Protein AF-A0A4U1WP10-F1 (afdb_monomer)

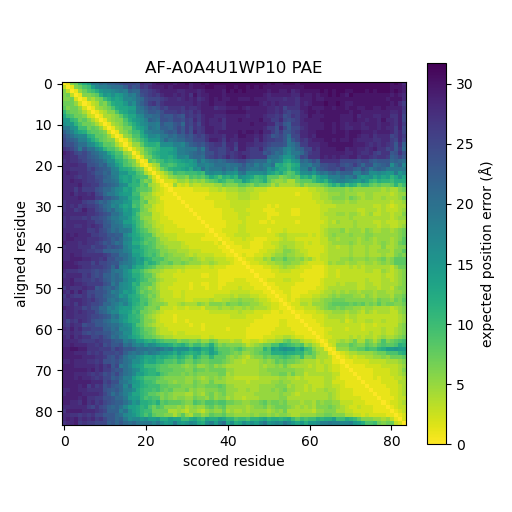Secondary structure (DSSP, 8-state):
--------------------HHHHHHHHHHHHHHHHTT-SEEETTEEEEEEEEETTEEEEEEEESS---HHHHHHHHHHHHH--

Radius of gyration: 24.21 Å; Cα contacts (8 Å, |Δi|>4): 80; chains: 1; bounding box: 51×44×70 Å

Mean predicted aligned error: 12.47 Å

Nearest PDB structures (foldseek):
  4ftf-assembly1_A  TM=8.738E-01  e=2.010E-03  Vibrio cholerae 569B
  6i2v-assembly1_A  TM=9.398E-01  e=5.190E-03  Vibrio vulnificus
  3dl2-assembly1_A  TM=4.567E-01  e=1.439E+00  Homo sapiens
  4irc-assembly1_F  TM=2.937E-01  e=9.599E+00  Escherichia coli K-12

Foldseek 3Di:
DDDDDDDDDPPPPPPPPPVPLVVLQVVLQVVQVVVQVCPQDDDDQKTWHHWDGDRNDIDIDIDGPDDDDVVVVVVVVVCVVVVD

Solvent-accessible surface area (backbone atoms only — not comparable to full-atom values): 5264 Å² total; per-residue (Å²): 136,86,83,81,81,82,80,82,82,79,77,78,77,77,74,64,81,72,77,56,65,69,62,44,23,57,52,19,45,52,52,17,50,60,55,42,74,55,56,72,36,81,59,88,65,33,29,40,67,47,46,42,50,57,65,68,38,67,52,76,42,69,48,66,80,61,96,68,68,60,68,66,48,52,53,54,50,51,51,62,65,71,78,106

Sequence (84 aa):
MLRTTVILFVSVMLNGCQISPIKSNGLADYRATVISSQLPQELGSITLVNAQSEGNSVTLVFIKKKTLNMDRLVEKVAVSFCDN

Structure (mmCIF, N/CA/C/O backbone):
data_AF-A0A4U1WP10-F1
#
_entry.id   AF-A0A4U1WP10-F1
#
loop_
_atom_site.group_PDB
_atom_site.id
_atom_site.type_symbol
_atom_site.label_atom_id
_atom_site.label_alt_id
_atom_site.label_comp_id
_atom_site.label_asym_id
_atom_site.label_entity_id
_atom_site.label_seq_id
_atom_site.pdbx_PDB_ins_code
_atom_site.Cartn_x
_atom_site.Cartn_y
_atom_site.Cartn_z
_atom_site.occupancy
_atom_site.B_iso_or_equiv
_atom_site.auth_seq_id
_atom_site.auth_comp_id
_atom_site.auth_asym_id
_atom_site.auth_atom_id
_atom_site.pdbx_PDB_model_num
ATOM 1 N N . MET A 1 1 ? 39.719 -33.509 -55.588 1.00 43.09 1 MET A N 1
ATOM 2 C CA . MET A 1 1 ? 39.165 -32.148 -55.407 1.00 43.09 1 MET A CA 1
ATOM 3 C C . MET A 1 1 ? 38.070 -32.217 -54.355 1.00 43.09 1 MET A C 1
ATOM 5 O O . MET A 1 1 ? 36.974 -32.666 -54.660 1.00 43.09 1 MET A O 1
ATOM 9 N N . LEU A 1 2 ? 38.391 -31.878 -53.107 1.00 44.59 2 LEU A N 1
ATOM 10 C CA . LEU A 1 2 ? 37.439 -31.916 -51.996 1.00 44.59 2 LEU A CA 1
ATOM 11 C C . LEU A 1 2 ? 36.713 -30.562 -51.955 1.00 44.59 2 LEU A C 1
ATOM 13 O O . LEU A 1 2 ? 37.350 -29.534 -51.734 1.00 44.59 2 LEU A O 1
ATOM 17 N N . ARG A 1 3 ? 35.412 -30.537 -52.266 1.00 53.19 3 ARG A N 1
ATOM 18 C CA . ARG A 1 3 ? 34.590 -29.320 -52.184 1.00 53.19 3 ARG A CA 1
ATOM 19 C C . ARG A 1 3 ? 34.225 -29.075 -50.721 1.00 53.19 3 ARG A C 1
ATOM 21 O O . ARG A 1 3 ? 33.369 -29.761 -50.175 1.00 53.19 3 ARG A O 1
ATOM 28 N N . THR A 1 4 ? 34.888 -28.108 -50.100 1.00 56.19 4 THR A N 1
ATOM 29 C CA . THR A 1 4 ? 34.593 -27.657 -48.738 1.00 56.19 4 THR A CA 1
ATOM 30 C C . THR A 1 4 ? 33.379 -26.730 -48.771 1.00 56.19 4 THR A C 1
ATOM 32 O O . THR A 1 4 ? 33.475 -25.585 -49.206 1.00 56.19 4 THR A O 1
ATOM 35 N N . THR A 1 5 ? 32.217 -27.227 -48.355 1.00 63.41 5 THR A N 1
ATOM 36 C CA . THR A 1 5 ? 30.994 -26.423 -48.237 1.00 63.41 5 THR A CA 1
ATOM 37 C C . THR A 1 5 ? 31.060 -25.607 -46.946 1.00 63.41 5 THR A C 1
ATOM 39 O O . THR A 1 5 ? 30.986 -26.166 -45.854 1.00 63.41 5 THR A O 1
ATOM 42 N N . VAL A 1 6 ? 31.229 -24.288 -47.055 1.00 63.44 6 VAL A N 1
ATOM 43 C CA . VAL A 1 6 ? 31.230 -23.374 -45.903 1.00 63.44 6 VAL A CA 1
ATOM 44 C C . VAL A 1 6 ? 29.782 -23.058 -45.531 1.00 63.44 6 VAL A C 1
ATOM 46 O O . VAL A 1 6 ? 29.097 -22.332 -46.247 1.00 63.44 6 VAL A O 1
ATOM 49 N N . ILE A 1 7 ? 29.303 -23.622 -44.422 1.00 64.50 7 ILE A N 1
ATOM 50 C CA . ILE A 1 7 ? 27.977 -23.328 -43.867 1.00 64.50 7 ILE A CA 1
ATOM 51 C C . ILE A 1 7 ? 28.131 -22.156 -42.892 1.00 64.50 7 ILE A C 1
ATOM 53 O O . ILE A 1 7 ? 28.620 -22.321 -41.776 1.00 64.50 7 ILE A O 1
ATOM 57 N N . LEU A 1 8 ? 27.736 -20.959 -43.328 1.00 57.91 8 LEU A N 1
ATOM 58 C CA . LEU A 1 8 ? 27.670 -19.759 -42.493 1.00 57.91 8 LEU A CA 1
ATOM 59 C C . LEU A 1 8 ? 26.385 -19.794 -41.652 1.00 57.91 8 LEU A C 1
ATOM 61 O O . LEU A 1 8 ? 25.307 -19.445 -42.127 1.00 57.91 8 LEU A O 1
ATOM 65 N N . PHE A 1 9 ? 26.500 -20.219 -40.392 1.00 60.03 9 PHE A N 1
ATOM 66 C CA . PHE A 1 9 ? 25.446 -20.041 -39.394 1.00 60.03 9 PHE A CA 1
ATOM 67 C C . PHE A 1 9 ? 25.435 -18.581 -38.928 1.00 60.03 9 PHE A C 1
ATOM 69 O O . PHE A 1 9 ? 26.258 -18.168 -38.114 1.00 60.03 9 PHE A O 1
ATOM 76 N N . VAL A 1 10 ? 24.497 -17.793 -39.454 1.00 62.62 10 VAL A N 1
ATOM 77 C CA . VAL A 1 10 ? 24.202 -16.450 -38.945 1.00 62.62 10 VAL A CA 1
ATOM 78 C C . VAL A 1 10 ? 23.279 -16.610 -37.740 1.00 62.62 10 VAL A C 1
ATOM 80 O O . VAL A 1 10 ? 22.062 -16.718 -37.873 1.00 62.62 10 VAL A O 1
ATOM 83 N N . SER A 1 11 ? 23.862 -16.672 -36.545 1.00 61.03 11 SER A N 1
ATOM 84 C CA . SER A 1 11 ? 23.118 -16.546 -35.296 1.00 61.03 11 SER A CA 1
ATOM 85 C C . SER A 1 11 ? 22.655 -15.097 -35.154 1.00 61.03 11 SER A C 1
ATOM 87 O O . SER A 1 11 ? 23.403 -14.213 -34.739 1.00 61.03 11 SER A O 1
ATOM 89 N N . VAL A 1 12 ? 21.400 -14.840 -35.528 1.00 63.75 12 VAL A N 1
ATOM 90 C CA . VAL A 1 12 ? 20.718 -13.587 -35.201 1.00 63.75 12 VAL A CA 1
ATOM 91 C C . VAL A 1 12 ? 20.575 -13.549 -33.683 1.00 63.75 12 VAL A C 1
ATOM 93 O O . VAL A 1 12 ? 19.665 -14.145 -33.111 1.00 63.75 12 VAL A O 1
ATOM 96 N N . MET A 1 13 ? 21.518 -12.882 -33.021 1.00 58.12 13 MET A N 1
ATOM 97 C CA . MET A 1 13 ? 21.384 -12.471 -31.630 1.00 58.12 13 MET A CA 1
ATOM 98 C C . MET A 1 13 ? 20.221 -11.479 -31.582 1.00 58.12 13 MET A C 1
ATOM 100 O O . MET A 1 13 ? 20.405 -10.277 -31.773 1.00 58.12 13 MET A O 1
ATOM 104 N N . LEU A 1 14 ? 19.002 -11.988 -31.374 1.00 55.50 14 LEU A N 1
ATOM 105 C CA . LEU A 1 14 ? 17.899 -11.188 -30.863 1.00 55.50 14 LEU A CA 1
ATOM 106 C C . LEU A 1 14 ? 18.320 -10.727 -29.466 1.00 55.50 14 LEU A C 1
ATOM 108 O O . LEU A 1 14 ? 17.981 -11.348 -28.462 1.00 55.50 14 LEU A O 1
ATOM 112 N N . ASN A 1 15 ? 19.078 -9.631 -29.414 1.00 56.47 15 ASN A N 1
ATOM 113 C CA . ASN A 1 15 ? 19.168 -8.778 -28.242 1.00 56.47 15 ASN A CA 1
ATOM 114 C C . ASN A 1 15 ? 17.761 -8.216 -28.025 1.00 56.47 15 ASN A C 1
ATOM 116 O O . ASN A 1 15 ? 17.455 -7.087 -28.408 1.00 56.47 15 ASN A O 1
ATOM 120 N N . GLY A 1 16 ? 16.872 -9.045 -27.472 1.00 57.72 16 GLY A N 1
ATOM 121 C CA . GLY A 1 16 ? 15.638 -8.567 -26.886 1.00 57.72 16 GLY A CA 1
ATOM 122 C C . GLY A 1 16 ? 16.028 -7.451 -25.932 1.00 57.72 16 GLY A C 1
ATOM 123 O O . GLY A 1 16 ? 16.990 -7.607 -25.180 1.00 57.72 16 GLY A O 1
ATOM 124 N N . CYS A 1 17 ? 15.353 -6.305 -26.027 1.00 60.62 17 CYS A N 1
ATOM 125 C CA . CYS A 1 17 ? 15.527 -5.198 -25.099 1.00 60.62 17 CYS A CA 1
ATOM 126 C C . CYS A 1 17 ? 15.480 -5.750 -23.669 1.00 60.62 17 CYS A C 1
ATOM 128 O O . CYS A 1 17 ? 14.401 -5.970 -23.123 1.00 60.62 17 CYS A O 1
ATOM 130 N N . GLN A 1 18 ? 16.645 -5.980 -23.061 1.00 53.44 18 GLN A N 1
ATOM 131 C CA . GLN A 1 18 ? 16.750 -6.157 -21.627 1.00 53.44 18 GLN A CA 1
ATOM 132 C C . GLN A 1 18 ? 16.255 -4.835 -21.059 1.00 53.44 18 GLN A C 1
ATOM 134 O O . GLN A 1 18 ? 16.928 -3.808 -21.166 1.00 53.44 18 GLN A O 1
ATOM 139 N N . ILE A 1 19 ? 15.022 -4.833 -20.554 1.00 58.50 19 ILE A N 1
ATOM 140 C CA . ILE A 1 19 ? 14.475 -3.710 -19.805 1.00 58.50 19 ILE A CA 1
ATOM 141 C C . ILE A 1 19 ? 15.467 -3.483 -18.671 1.00 58.50 19 ILE A C 1
ATOM 143 O O . ILE A 1 19 ? 15.567 -4.294 -17.754 1.00 58.50 19 ILE A O 1
ATOM 147 N N . SER A 1 20 ? 16.283 -2.436 -18.798 1.00 58.44 20 SER A N 1
ATOM 148 C CA . SER A 1 20 ? 17.304 -2.147 -17.803 1.00 58.44 20 SER A CA 1
ATOM 149 C C . SER A 1 20 ? 16.599 -1.936 -16.461 1.00 58.44 20 SER A C 1
ATOM 151 O O . SER A 1 20 ? 15.690 -1.096 -16.395 1.00 58.44 20 SER A O 1
ATOM 153 N N . PRO A 1 21 ? 16.989 -2.661 -15.396 1.00 59.31 21 PRO A N 1
ATOM 154 C CA . PRO A 1 21 ? 16.334 -2.583 -14.089 1.00 59.31 21 PRO A CA 1
ATOM 155 C C . PRO A 1 21 ? 16.305 -1.150 -13.534 1.00 59.31 21 PRO A C 1
ATOM 157 O O . PRO A 1 21 ? 15.400 -0.794 -12.789 1.00 59.31 21 PRO A O 1
ATOM 160 N N . ILE A 1 22 ? 17.211 -0.282 -13.997 1.00 61.59 22 ILE A N 1
ATOM 161 C CA . ILE A 1 22 ? 17.277 1.147 -13.660 1.00 61.59 22 ILE A CA 1
ATOM 162 C C . ILE A 1 22 ? 15.947 1.872 -13.938 1.00 61.59 22 ILE A C 1
ATOM 164 O O . ILE A 1 22 ? 15.510 2.683 -13.124 1.00 61.59 22 ILE A O 1
ATOM 168 N N . LYS A 1 23 ? 15.264 1.569 -15.054 1.00 62.75 23 LYS A N 1
ATOM 169 C CA . LYS A 1 23 ? 13.965 2.194 -15.372 1.00 62.75 23 LYS A CA 1
ATOM 170 C C . LYS A 1 23 ? 12.849 1.703 -14.451 1.00 62.75 23 LYS A C 1
ATOM 172 O O . LYS A 1 23 ? 11.964 2.478 -14.100 1.00 62.75 23 LYS A O 1
ATOM 177 N N . SER A 1 24 ? 12.897 0.430 -14.065 1.00 66.19 24 SER A N 1
ATOM 178 C CA . SER A 1 24 ? 11.912 -0.161 -13.160 1.00 66.19 24 SER A CA 1
ATOM 179 C C . SER A 1 24 ? 12.048 0.390 -11.742 1.00 66.19 24 SER A C 1
ATOM 181 O O . SER A 1 24 ? 11.034 0.616 -11.086 1.00 66.19 24 SER A O 1
ATOM 183 N N . ASN A 1 25 ? 13.279 0.658 -11.298 1.00 78.62 25 ASN A N 1
ATOM 184 C CA . ASN A 1 25 ? 13.535 1.235 -9.982 1.00 78.62 25 ASN A CA 1
ATOM 185 C C . ASN A 1 25 ? 13.030 2.679 -9.895 1.00 78.62 25 ASN A C 1
ATOM 187 O O . ASN A 1 25 ? 12.286 3.015 -8.981 1.00 78.62 25 ASN A O 1
ATOM 191 N N . GLY A 1 26 ? 13.319 3.505 -10.909 1.00 84.31 26 GLY A N 1
ATOM 192 C CA . GLY A 1 26 ? 12.810 4.881 -10.947 1.00 84.31 26 GLY A CA 1
ATOM 193 C C . GLY A 1 26 ? 11.276 4.961 -10.961 1.00 84.31 26 GLY A C 1
ATOM 194 O O . GLY A 1 26 ? 10.695 5.878 -10.383 1.00 84.31 26 GLY A O 1
ATOM 195 N N . LEU A 1 27 ? 10.601 3.981 -11.574 1.00 88.56 27 LEU A N 1
ATOM 196 C CA . LEU A 1 27 ? 9.141 3.885 -11.521 1.00 88.56 27 LEU A CA 1
ATOM 197 C C . LEU A 1 27 ? 8.640 3.525 -10.116 1.00 88.56 27 LEU A C 1
ATOM 199 O O . LEU A 1 27 ? 7.667 4.124 -9.652 1.00 88.56 27 LEU A O 1
ATOM 203 N N . ALA A 1 28 ? 9.287 2.569 -9.445 1.00 90.38 28 ALA A N 1
ATOM 204 C CA . ALA A 1 28 ? 8.950 2.197 -8.075 1.00 90.38 28 ALA A CA 1
ATOM 205 C C . ALA A 1 28 ? 9.145 3.381 -7.111 1.00 90.38 28 ALA A C 1
ATOM 207 O O . ALA A 1 28 ? 8.237 3.679 -6.336 1.00 90.38 28 ALA A O 1
ATOM 208 N N . ASP A 1 29 ? 10.254 4.118 -7.230 1.00 91.44 29 ASP A N 1
ATOM 209 C CA . ASP A 1 29 ? 10.547 5.320 -6.433 1.00 91.44 29 ASP A CA 1
ATOM 210 C C . ASP A 1 29 ? 9.490 6.413 -6.626 1.00 91.44 29 ASP A C 1
ATOM 212 O O . ASP A 1 29 ? 8.983 6.998 -5.661 1.00 91.44 29 ASP A O 1
ATOM 216 N N . TYR A 1 30 ? 9.110 6.667 -7.881 1.00 91.81 30 TYR A N 1
ATOM 217 C CA . TYR A 1 30 ? 8.058 7.625 -8.199 1.00 91.81 30 TYR A CA 1
ATOM 218 C C . TYR A 1 30 ? 6.720 7.210 -7.575 1.00 91.81 30 TYR A C 1
ATOM 220 O O . TYR A 1 30 ? 6.064 8.020 -6.916 1.00 91.81 30 TYR A O 1
ATOM 228 N N . ARG A 1 31 ? 6.320 5.941 -7.734 1.00 91.81 31 ARG A N 1
ATOM 229 C CA . ARG A 1 31 ? 5.066 5.425 -7.165 1.00 91.81 31 ARG A CA 1
ATOM 230 C C . ARG A 1 31 ? 5.070 5.489 -5.641 1.00 91.81 31 ARG A C 1
ATOM 232 O O . ARG A 1 31 ? 4.089 5.966 -5.076 1.00 91.81 31 ARG A O 1
ATOM 239 N N . ALA A 1 32 ? 6.159 5.082 -4.990 1.00 93.81 32 ALA A N 1
ATOM 240 C CA . ALA A 1 32 ? 6.300 5.170 -3.540 1.00 93.81 32 ALA A CA 1
ATOM 241 C C . ALA A 1 32 ? 6.181 6.621 -3.051 1.00 93.81 32 ALA A C 1
ATOM 243 O O . ALA A 1 32 ? 5.464 6.879 -2.091 1.00 93.81 32 ALA A O 1
ATOM 244 N N . THR A 1 33 ? 6.793 7.579 -3.756 1.00 94.50 33 THR A N 1
ATOM 245 C CA . THR A 1 33 ? 6.705 9.011 -3.424 1.00 94.50 33 THR A CA 1
ATOM 246 C C . THR A 1 33 ? 5.276 9.544 -3.543 1.00 94.50 33 THR A C 1
ATOM 248 O O . THR A 1 33 ? 4.782 10.208 -2.631 1.00 94.50 33 THR A O 1
ATOM 251 N N . VAL A 1 34 ? 4.588 9.232 -4.646 1.00 95.31 34 VAL A N 1
ATOM 252 C CA . VAL A 1 34 ? 3.195 9.656 -4.863 1.00 95.31 34 VAL A CA 1
ATOM 253 C C . VAL A 1 34 ? 2.280 9.082 -3.784 1.00 95.31 34 VAL A C 1
ATOM 255 O O . VAL A 1 34 ? 1.486 9.824 -3.210 1.00 95.31 34 VAL A O 1
ATOM 258 N N . ILE A 1 35 ? 2.415 7.794 -3.464 1.00 93.69 35 ILE A N 1
ATOM 259 C CA . ILE A 1 35 ? 1.614 7.152 -2.415 1.00 93.69 35 ILE A CA 1
ATOM 260 C C . ILE A 1 35 ? 1.932 7.773 -1.049 1.00 93.69 35 ILE A C 1
ATOM 262 O O . ILE A 1 35 ? 1.016 8.144 -0.317 1.00 93.69 35 ILE A O 1
ATOM 266 N N . SER A 1 36 ? 3.215 7.962 -0.731 1.00 94.31 36 SER A N 1
ATOM 267 C CA . SER A 1 36 ? 3.658 8.540 0.542 1.00 94.31 36 SER A CA 1
ATOM 268 C C . SER A 1 36 ? 3.146 9.957 0.784 1.00 94.31 36 SER A C 1
ATOM 270 O O . SER A 1 36 ? 2.873 10.320 1.926 1.00 94.31 36 SER A O 1
ATOM 272 N N . SER A 1 37 ? 2.932 10.742 -0.276 1.00 95.38 37 SER A N 1
ATOM 273 C CA . SER A 1 37 ? 2.355 12.091 -0.168 1.00 95.38 37 SER A CA 1
ATOM 274 C C . SER A 1 37 ? 0.905 12.123 0.339 1.00 95.38 37 SER A C 1
ATOM 276 O O . SER A 1 37 ? 0.420 13.181 0.733 1.00 95.38 37 SER A O 1
ATOM 278 N N . GLN A 1 38 ? 0.216 10.978 0.338 1.00 94.75 38 GLN A N 1
ATOM 279 C CA . GLN A 1 38 ? -1.192 10.848 0.729 1.00 94.75 38 GLN A CA 1
ATOM 280 C C . GLN A 1 38 ? -1.366 10.190 2.107 1.00 94.75 38 GLN A C 1
ATOM 282 O O . GLN A 1 38 ? -2.489 9.886 2.508 1.00 94.75 38 GLN A O 1
ATOM 287 N N . LEU A 1 39 ? -0.270 9.942 2.831 1.00 93.31 39 LEU A N 1
ATOM 288 C CA . LEU A 1 39 ? -0.296 9.238 4.110 1.00 93.31 39 LEU A CA 1
ATOM 289 C C . LEU A 1 39 ? -0.589 10.167 5.303 1.00 93.31 39 LEU A C 1
ATOM 291 O O . LEU A 1 39 ? -0.146 11.316 5.307 1.00 93.31 39 LEU A O 1
ATOM 295 N N . PRO A 1 40 ? -1.249 9.652 6.364 1.00 93.75 40 PRO A N 1
ATOM 296 C CA . PRO A 1 40 ? -1.863 8.325 6.446 1.00 93.75 40 PRO A CA 1
ATOM 297 C C . PRO A 1 40 ? -3.173 8.253 5.646 1.00 93.75 40 PRO A C 1
ATOM 299 O O . PRO A 1 40 ? -3.991 9.169 5.698 1.00 93.75 40 PRO A O 1
ATOM 302 N N . GLN A 1 41 ? -3.403 7.134 4.957 1.00 92.25 41 GLN A N 1
ATOM 303 C CA . GLN A 1 41 ? -4.590 6.940 4.119 1.00 92.25 41 GLN A CA 1
ATOM 304 C C . GLN A 1 41 ? -5.495 5.846 4.689 1.00 92.25 41 GLN A C 1
ATOM 306 O O . GLN A 1 41 ? -5.073 4.704 4.879 1.00 92.25 41 GLN A O 1
ATOM 311 N N . GLU A 1 42 ? -6.761 6.171 4.946 1.00 90.50 42 GLU A N 1
ATOM 312 C CA . GLU A 1 42 ? -7.743 5.190 5.410 1.00 90.50 42 GLU A CA 1
ATOM 313 C C . GLU A 1 42 ? -8.353 4.403 4.246 1.00 90.50 42 GLU A C 1
ATOM 315 O O . GLU A 1 42 ? -8.892 4.977 3.303 1.00 90.50 42 GLU A O 1
ATOM 320 N N . LEU A 1 43 ? -8.309 3.073 4.338 1.00 85.62 43 LEU A N 1
ATOM 321 C CA . LEU A 1 43 ? -8.821 2.140 3.334 1.00 85.62 43 LEU A CA 1
ATOM 322 C C . LEU A 1 43 ? -9.748 1.132 4.024 1.00 85.62 43 LEU A C 1
ATOM 324 O O . LEU A 1 43 ? -9.421 -0.033 4.266 1.00 85.62 43 LEU A O 1
ATOM 328 N N . GLY A 1 44 ? -10.924 1.617 4.418 1.00 85.06 44 GLY A N 1
ATOM 329 C CA . GLY A 1 44 ? -11.911 0.829 5.151 1.00 85.06 44 GLY A CA 1
ATOM 330 C C . GLY A 1 44 ? -11.419 0.433 6.548 1.00 85.06 44 GLY A C 1
ATOM 331 O O . GLY A 1 44 ? -11.386 1.253 7.461 1.00 85.06 44 GLY A O 1
ATOM 332 N N . SER A 1 45 ? -11.084 -0.847 6.741 1.00 86.75 45 SER A N 1
ATOM 333 C CA . SER A 1 45 ? -10.678 -1.389 8.055 1.00 86.75 45 SER A CA 1
ATOM 334 C C . SER A 1 45 ? -9.165 -1.378 8.312 1.00 86.75 45 SER A C 1
ATOM 336 O O . SER A 1 45 ? -8.723 -1.784 9.395 1.00 86.75 45 SER A O 1
ATOM 338 N N . ILE A 1 46 ? -8.381 -0.924 7.335 1.00 89.69 46 ILE A N 1
ATOM 339 C CA .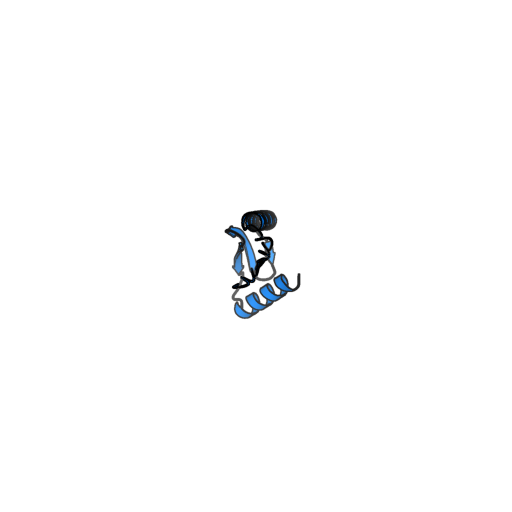 ILE A 1 46 ? -6.933 -0.740 7.436 1.00 89.69 46 ILE A CA 1
ATOM 340 C 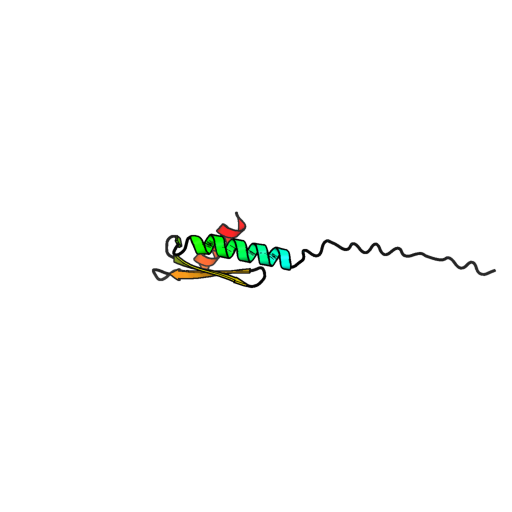C . ILE A 1 46 ? -6.566 0.710 7.122 1.00 89.69 46 ILE A C 1
ATOM 342 O O . ILE A 1 46 ? -7.283 1.407 6.408 1.00 89.69 46 ILE A O 1
ATOM 346 N N . THR A 1 47 ? -5.432 1.149 7.645 1.00 92.25 47 THR A N 1
ATOM 347 C CA . THR A 1 47 ? -4.848 2.457 7.361 1.00 92.25 47 THR A CA 1
ATOM 348 C C . THR A 1 47 ? -3.453 2.234 6.804 1.00 92.25 47 THR A C 1
ATOM 350 O O . THR A 1 47 ? -2.632 1.593 7.459 1.00 92.25 47 THR A O 1
ATOM 353 N N . LEU A 1 48 ? -3.187 2.736 5.602 1.00 92.44 48 LEU A N 1
ATOM 354 C CA . LEU A 1 48 ? -1.845 2.780 5.038 1.00 92.44 48 LEU A CA 1
ATOM 355 C C . LEU A 1 48 ? -1.058 3.879 5.756 1.00 92.44 48 LEU A C 1
ATOM 357 O O . LEU A 1 48 ? -1.517 5.020 5.836 1.00 92.44 48 LEU A O 1
ATOM 361 N N . VAL A 1 49 ? 0.108 3.530 6.295 1.00 95.75 49 VAL A N 1
ATOM 362 C CA . VAL A 1 49 ? 0.933 4.444 7.106 1.00 95.75 49 VAL A CA 1
ATOM 363 C C . VAL A 1 49 ? 2.353 4.613 6.590 1.00 95.75 49 VAL A C 1
ATOM 365 O O . VAL A 1 49 ? 3.026 5.551 7.001 1.00 95.75 49 VAL A O 1
ATOM 368 N N . ASN A 1 50 ? 2.813 3.736 5.697 1.00 95.69 50 ASN A N 1
ATOM 369 C CA . ASN A 1 50 ? 4.10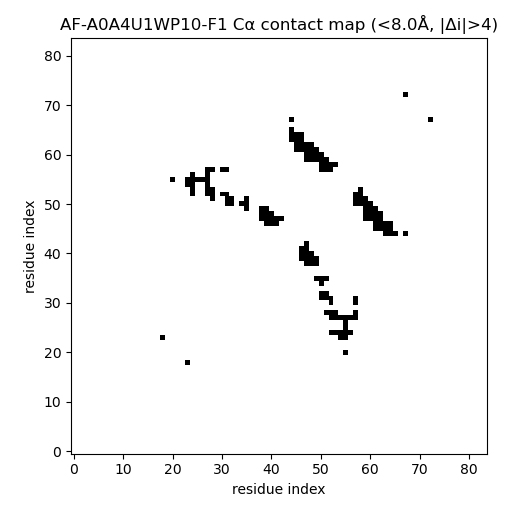8 3.883 5.045 1.00 95.69 50 ASN A CA 1
ATOM 370 C C . ASN A 1 50 ? 4.079 3.285 3.634 1.00 95.69 50 ASN A C 1
ATOM 372 O O . ASN A 1 50 ? 3.431 2.257 3.417 1.00 95.69 50 ASN A O 1
ATOM 376 N N . ALA A 1 51 ? 4.819 3.899 2.715 1.00 94.69 51 ALA A N 1
ATOM 377 C CA . ALA A 1 51 ? 5.088 3.379 1.383 1.00 94.69 51 ALA A CA 1
ATOM 378 C C . ALA A 1 51 ? 6.554 3.650 1.016 1.00 94.69 51 ALA A C 1
ATOM 380 O O . ALA A 1 51 ? 7.014 4.791 1.024 1.00 94.69 51 ALA A O 1
ATOM 381 N N . GLN A 1 52 ? 7.294 2.594 0.695 1.00 95.00 52 GLN A N 1
ATOM 382 C CA . GLN A 1 52 ? 8.721 2.677 0.394 1.00 95.00 52 GLN A CA 1
ATOM 383 C C . GLN A 1 52 ? 9.053 1.821 -0.822 1.00 95.00 52 GLN A C 1
ATOM 385 O O . GLN A 1 52 ? 8.497 0.740 -0.988 1.00 95.00 52 GLN A O 1
ATOM 390 N N . SER A 1 53 ? 9.957 2.295 -1.670 1.00 93.06 53 SER A N 1
ATOM 391 C CA . SER A 1 53 ? 10.495 1.518 -2.780 1.00 93.06 53 SER A CA 1
ATOM 392 C C . SER A 1 53 ? 11.750 0.752 -2.367 1.00 93.06 53 SER A C 1
ATOM 394 O O . SER A 1 53 ? 12.597 1.254 -1.627 1.00 93.06 53 SER A O 1
ATOM 396 N N . GLU A 1 54 ? 11.877 -0.470 -2.876 1.00 91.25 54 GLU A N 1
ATOM 397 C CA . GLU A 1 54 ? 13.097 -1.268 -2.790 1.00 91.25 54 GLU A CA 1
ATOM 398 C C . GLU A 1 54 ? 13.342 -1.941 -4.145 1.00 91.25 54 GLU A C 1
ATOM 400 O O . GLU A 1 54 ? 12.599 -2.832 -4.570 1.00 91.25 54 GLU A O 1
ATOM 405 N N . GLY A 1 55 ? 14.361 -1.471 -4.870 1.00 86.75 55 GLY A N 1
ATOM 406 C CA . GLY A 1 55 ? 14.595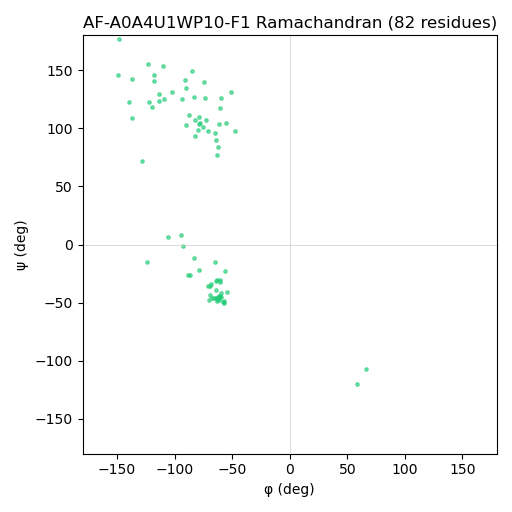 -1.894 -6.249 1.00 86.75 55 GLY A CA 1
ATOM 407 C C . GLY A 1 55 ? 13.379 -1.596 -7.128 1.00 86.75 55 GLY A C 1
ATOM 408 O O . GLY A 1 55 ? 12.964 -0.450 -7.246 1.00 86.75 55 GLY A O 1
ATOM 409 N N . ASN A 1 56 ? 12.798 -2.631 -7.733 1.00 88.00 56 ASN A N 1
ATOM 410 C CA . ASN A 1 56 ? 11.613 -2.538 -8.587 1.00 88.00 56 ASN A CA 1
ATOM 411 C C . ASN A 1 56 ? 10.290 -2.797 -7.845 1.00 88.00 56 ASN A C 1
ATOM 413 O O . ASN A 1 56 ? 9.249 -2.935 -8.489 1.00 88.00 56 ASN A O 1
ATOM 417 N N . SER A 1 57 ? 10.326 -2.899 -6.517 1.00 89.38 57 SER A N 1
ATOM 418 C CA . SER A 1 57 ? 9.168 -3.202 -5.680 1.00 89.38 57 SER A CA 1
ATOM 419 C C . SER A 1 57 ? 8.742 -1.993 -4.851 1.00 89.38 57 SER A C 1
ATOM 421 O O . SER A 1 57 ? 9.551 -1.117 -4.545 1.00 89.38 57 SER A O 1
ATOM 423 N N . VAL A 1 58 ? 7.457 -1.943 -4.494 1.00 92.75 58 VAL A N 1
ATOM 424 C CA . VAL A 1 58 ? 6.911 -0.963 -3.550 1.00 92.75 58 VAL A CA 1
ATOM 425 C C . VAL A 1 58 ? 6.323 -1.718 -2.366 1.00 92.75 58 VAL A C 1
ATOM 427 O O . VAL A 1 58 ? 5.377 -2.490 -2.514 1.00 92.75 58 VAL A O 1
ATOM 430 N N . THR A 1 59 ? 6.881 -1.471 -1.189 1.00 94.56 59 THR A N 1
ATOM 431 C CA . THR A 1 59 ? 6.444 -2.029 0.085 1.00 94.56 59 THR A CA 1
ATOM 432 C C . THR A 1 59 ? 5.477 -1.067 0.758 1.00 94.56 59 THR A C 1
ATOM 434 O O . THR A 1 59 ? 5.794 0.100 0.988 1.00 94.56 59 THR A O 1
ATOM 437 N N . LEU A 1 60 ? 4.294 -1.573 1.098 1.00 92.88 60 LEU A N 1
ATOM 438 C CA . LEU A 1 60 ? 3.222 -0.829 1.751 1.00 92.88 60 LEU A CA 1
ATOM 439 C C . LEU A 1 60 ? 2.997 -1.374 3.166 1.00 92.88 60 LEU A C 1
ATOM 441 O O . LEU A 1 60 ? 2.829 -2.581 3.346 1.00 92.88 60 LEU A O 1
ATOM 445 N N . VAL A 1 61 ? 2.965 -0.494 4.170 1.00 93.56 61 VAL A N 1
ATOM 446 C CA . VAL A 1 61 ? 2.730 -0.874 5.573 1.00 93.56 61 VAL A CA 1
ATOM 447 C C . VAL A 1 61 ? 1.361 -0.393 6.020 1.00 93.56 61 VAL A C 1
ATOM 449 O O . VAL A 1 61 ? 1.059 0.801 5.970 1.00 93.56 61 VAL A O 1
ATOM 452 N N . PHE A 1 62 ? 0.556 -1.329 6.518 1.00 91.69 62 PHE A N 1
ATOM 453 C CA . PHE A 1 62 ? -0.807 -1.072 6.962 1.00 91.69 62 PHE A CA 1
ATOM 454 C C . PHE A 1 62 ? -0.984 -1.364 8.452 1.00 91.69 62 PHE A C 1
ATOM 456 O O . PHE A 1 62 ? -0.503 -2.373 8.967 1.00 91.69 62 PHE A O 1
ATOM 463 N N . ILE A 1 63 ? -1.758 -0.517 9.129 1.00 91.94 63 ILE A N 1
ATOM 464 C CA . ILE A 1 63 ? -2.256 -0.751 10.486 1.00 91.94 63 ILE A CA 1
ATOM 465 C C . ILE A 1 63 ? -3.719 -1.187 10.394 1.00 91.94 63 ILE A C 1
ATOM 467 O O . ILE A 1 63 ? -4.528 -0.543 9.728 1.00 91.94 63 ILE A O 1
ATOM 471 N N . LYS A 1 64 ? -4.085 -2.273 11.080 1.00 89.06 64 LYS A N 1
ATOM 472 C CA . LYS A 1 64 ? -5.480 -2.732 11.180 1.00 89.06 64 LYS A CA 1
ATOM 473 C C . LYS A 1 64 ? -6.173 -2.107 12.390 1.00 89.06 64 LYS A C 1
ATOM 475 O O . LYS A 1 64 ? -5.623 -2.118 13.488 1.00 89.06 64 LYS A O 1
ATOM 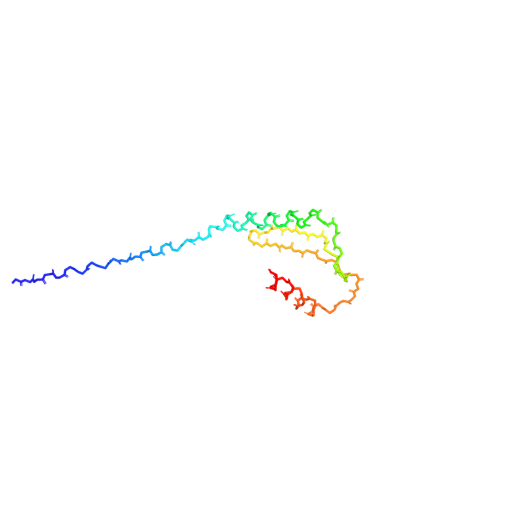480 N N . LYS A 1 65 ? -7.405 -1.620 12.209 1.00 78.69 65 LYS A N 1
ATOM 481 C CA . LYS A 1 65 ? -8.205 -1.038 13.306 1.00 78.69 65 LYS A CA 1
ATOM 482 C C . LYS A 1 65 ? -8.861 -2.100 14.206 1.00 78.69 65 LYS A C 1
ATOM 484 O O . LYS A 1 65 ? -9.221 -1.800 15.339 1.00 78.69 65 LYS A O 1
ATOM 489 N N . LYS A 1 66 ? -9.052 -3.330 13.708 1.00 80.38 66 LYS A N 1
ATOM 490 C CA . LYS A 1 66 ? -9.712 -4.458 14.400 1.00 80.38 66 LYS A CA 1
ATOM 491 C C . LYS A 1 66 ? -9.111 -5.799 13.964 1.00 80.38 66 LYS A C 1
ATOM 493 O O . LYS A 1 66 ? -8.264 -5.852 13.071 1.00 80.38 66 LYS A O 1
ATOM 498 N N . THR A 1 67 ? -9.573 -6.895 14.565 1.00 83.12 67 THR A N 1
ATOM 499 C CA . THR A 1 67 ? -9.319 -8.252 14.067 1.00 83.12 67 THR A CA 1
ATOM 500 C C . THR A 1 67 ? -9.90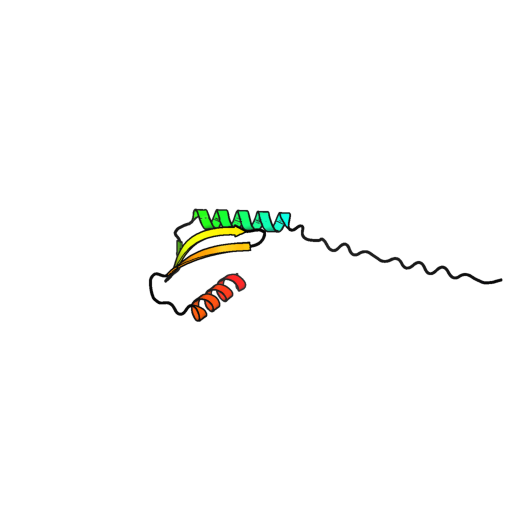2 -8.390 12.661 1.00 83.12 67 THR A C 1
ATOM 502 O O . THR A 1 67 ? -11.106 -8.242 12.466 1.00 83.12 67 THR A O 1
ATOM 505 N N . LEU A 1 68 ? -9.040 -8.643 11.679 1.00 84.81 68 LEU A N 1
ATOM 506 C CA . LEU A 1 68 ? -9.409 -8.867 10.285 1.00 84.81 68 LEU A CA 1
ATOM 507 C C . LEU A 1 68 ? -8.991 -10.272 9.875 1.00 84.81 68 LEU A C 1
ATOM 509 O O . LEU A 1 68 ? -7.955 -10.768 10.319 1.00 84.81 68 LEU A O 1
ATOM 513 N N . ASN A 1 69 ? -9.791 -10.892 9.011 1.00 88.62 69 ASN A N 1
ATOM 514 C CA . ASN A 1 69 ? -9.372 -12.091 8.302 1.00 88.62 69 ASN A CA 1
ATOM 515 C C . ASN A 1 69 ? -8.343 -11.667 7.243 1.00 88.62 69 ASN A C 1
ATOM 51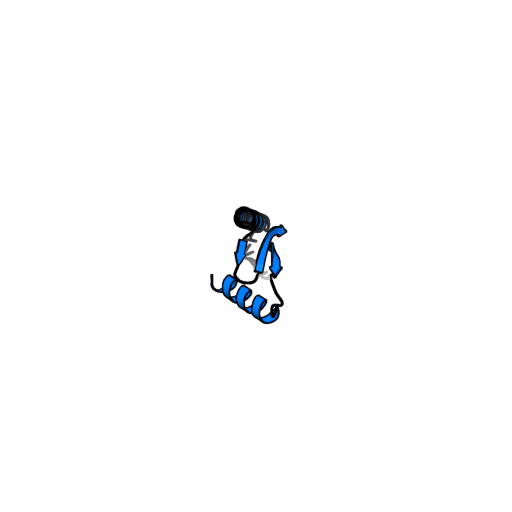7 O O . ASN A 1 69 ? -8.698 -11.005 6.266 1.00 88.62 69 ASN A O 1
ATOM 521 N N . MET A 1 70 ? -7.074 -11.992 7.491 1.00 86.88 70 MET A N 1
ATOM 522 C CA . MET A 1 70 ? -5.965 -11.563 6.638 1.00 86.88 70 MET A CA 1
ATOM 523 C C . MET A 1 70 ? -6.005 -12.235 5.264 1.00 86.88 70 MET A C 1
ATOM 525 O O . MET A 1 70 ? -5.716 -11.566 4.280 1.00 86.88 70 MET A O 1
ATOM 529 N N . ASP A 1 71 ? -6.451 -13.489 5.174 1.00 88.75 71 ASP A N 1
ATOM 530 C CA . ASP A 1 71 ? -6.511 -14.231 3.906 1.00 88.75 71 ASP A CA 1
ATOM 531 C C . ASP A 1 71 ? -7.477 -13.560 2.923 1.00 88.75 71 ASP A C 1
ATOM 533 O O . ASP A 1 71 ? -7.113 -13.238 1.793 1.00 88.75 71 ASP A O 1
ATOM 537 N N . ARG A 1 72 ? -8.685 -13.224 3.396 1.00 87.12 72 ARG A N 1
ATOM 538 C CA . ARG A 1 72 ? -9.672 -12.479 2.598 1.00 87.12 72 ARG A CA 1
ATOM 539 C C . ARG A 1 72 ? -9.209 -11.069 2.246 1.00 87.12 72 ARG A C 1
ATOM 541 O O . ARG A 1 72 ? -9.638 -10.523 1.232 1.00 87.12 72 ARG A O 1
ATOM 548 N N . LEU A 1 73 ? -8.408 -10.439 3.104 1.00 85.38 73 LEU A N 1
ATOM 549 C CA . LEU A 1 73 ? -7.876 -9.107 2.830 1.00 85.38 73 LEU A CA 1
ATOM 550 C C . LEU A 1 73 ? -6.845 -9.164 1.701 1.00 85.38 73 LEU A C 1
ATOM 552 O O . LEU A 1 73 ? -6.940 -8.373 0.768 1.00 85.38 73 LEU A O 1
ATOM 556 N N . VAL A 1 74 ? -5.904 -10.107 1.771 1.00 85.75 74 VAL A N 1
ATOM 557 C CA . VAL A 1 74 ? -4.877 -10.302 0.739 1.00 85.75 74 VAL A CA 1
ATOM 558 C C . VAL A 1 74 ? -5.520 -10.636 -0.603 1.00 85.75 74 VAL A C 1
ATOM 560 O O . VAL A 1 74 ? -5.160 -10.020 -1.600 1.00 85.75 74 VAL A O 1
ATOM 563 N N . GLU A 1 75 ? -6.518 -11.524 -0.624 1.00 86.38 75 GLU A N 1
ATOM 564 C CA . GLU A 1 75 ? -7.267 -11.861 -1.841 1.00 86.38 75 GLU A CA 1
ATOM 565 C C . GLU A 1 75 ? -7.901 -10.616 -2.479 1.00 86.38 75 GLU A C 1
ATOM 567 O O . GLU A 1 75 ? -7.689 -10.338 -3.658 1.00 86.38 75 GLU A O 1
ATOM 572 N N . LYS A 1 76 ? -8.618 -9.806 -1.690 1.00 83.44 76 LYS A N 1
ATOM 573 C CA . LYS A 1 76 ? -9.252 -8.578 -2.193 1.00 83.44 76 LYS A CA 1
ATOM 574 C C . LYS A 1 76 ? -8.248 -7.538 -2.676 1.00 83.44 76 LYS A C 1
ATOM 576 O O . LYS A 1 76 ? -8.514 -6.860 -3.664 1.00 83.44 76 LYS A O 1
ATOM 581 N N . VAL A 1 77 ? -7.127 -7.384 -1.973 1.00 83.38 77 VAL A N 1
ATOM 582 C CA . VAL A 1 77 ? -6.067 -6.451 -2.370 1.00 83.38 77 VAL A CA 1
ATOM 583 C C . VAL A 1 77 ? -5.433 -6.914 -3.678 1.00 83.38 77 VAL A C 1
ATOM 585 O O . VAL A 1 77 ? -5.300 -6.103 -4.586 1.00 83.38 77 VAL A O 1
ATOM 588 N N . ALA A 1 78 ? -5.114 -8.203 -3.812 1.00 84.19 78 ALA A N 1
ATOM 589 C CA . ALA A 1 78 ? -4.556 -8.753 -5.042 1.00 84.19 78 ALA A CA 1
ATOM 590 C C . ALA A 1 78 ? -5.491 -8.512 -6.236 1.00 84.19 78 ALA A C 1
ATOM 592 O O . ALA A 1 78 ? -5.056 -7.941 -7.230 1.00 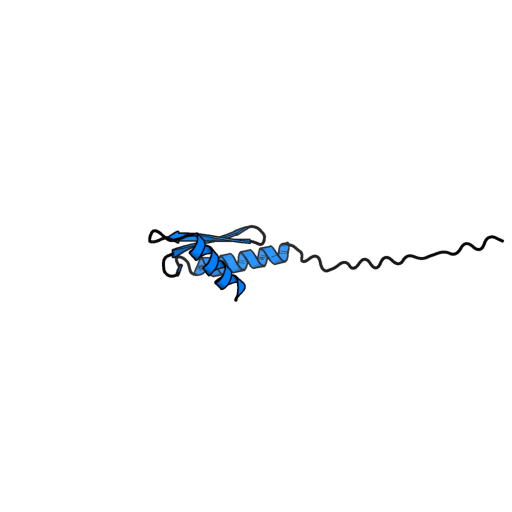84.19 78 ALA A O 1
ATOM 593 N N . VAL A 1 79 ? -6.783 -8.834 -6.101 1.00 85.44 79 VAL A N 1
ATOM 594 C CA . VAL A 1 79 ? -7.791 -8.552 -7.140 1.00 85.44 79 VAL A CA 1
ATOM 595 C C . VAL A 1 79 ? -7.834 -7.056 -7.471 1.00 85.44 79 VAL A C 1
ATOM 597 O O . VAL A 1 79 ? -7.718 -6.678 -8.629 1.00 85.44 79 VAL A O 1
ATOM 600 N N . SER A 1 80 ? -7.893 -6.181 -6.462 1.00 82.19 80 SER A N 1
ATOM 601 C CA . SER A 1 80 ? -7.952 -4.730 -6.683 1.00 82.19 80 SER A CA 1
ATOM 602 C C . SER A 1 80 ? -6.711 -4.149 -7.369 1.00 82.19 80 SER A C 1
ATOM 604 O O . SER A 1 80 ? -6.828 -3.117 -8.026 1.00 82.19 80 SER A O 1
ATOM 606 N N . PHE A 1 81 ? -5.529 -4.733 -7.173 1.00 83.50 81 PHE A N 1
ATOM 607 C CA . PHE A 1 81 ? -4.298 -4.283 -7.830 1.00 83.50 81 PHE A CA 1
ATOM 608 C C . PHE A 1 81 ? -4.094 -4.922 -9.207 1.00 83.50 81 PHE A C 1
ATOM 610 O O . PHE A 1 81 ? -3.408 -4.326 -10.027 1.00 83.50 81 PHE A O 1
ATOM 617 N N . CYS A 1 82 ? -4.648 -6.112 -9.455 1.00 84.12 82 CYS A N 1
ATOM 618 C CA . CYS A 1 82 ? -4.519 -6.817 -10.732 1.00 84.12 82 CYS A CA 1
ATOM 619 C C . CYS A 1 82 ? -5.604 -6.449 -11.753 1.00 84.12 82 CYS A C 1
ATOM 621 O O . CYS A 1 82 ? -5.354 -6.576 -12.948 1.00 84.12 82 CYS A O 1
ATOM 623 N N . ASP A 1 83 ? -6.782 -6.012 -11.300 1.00 80.88 83 ASP A N 1
ATOM 624 C CA . ASP A 1 83 ? -7.881 -5.589 -12.181 1.00 80.88 83 ASP A CA 1
ATOM 625 C C . ASP A 1 83 ? -7.749 -4.128 -12.662 1.00 80.88 83 ASP A C 1
ATOM 627 O O . ASP A 1 83 ? -8.483 -3.715 -13.561 1.00 80.88 83 ASP A O 1
ATOM 631 N N . ASN A 1 84 ? -6.837 -3.344 -12.070 1.00 56.41 84 ASN A N 1
ATOM 632 C CA . ASN A 1 84 ? -6.485 -1.979 -12.494 1.00 56.41 84 ASN A CA 1
ATOM 633 C C . ASN A 1 84 ? -5.235 -1.972 -13.380 1.00 56.41 84 ASN A C 1
ATOM 635 O O . ASN A 1 84 ? -5.174 -1.112 -14.289 1.00 56.41 84 ASN A O 1
#

pLDDT: mean 79.98, std 14.91, range [43.09, 95.75]